Protein AF-A0A660M329-F1 (afdb_monomer)

Radius of gyration: 22.75 Å; Cα contacts (8 Å, |Δi|>4): 38; chains: 1; bounding box: 37×40×84 Å

Sequence (97 aa):
MMNEDILNELKKLNRNVSAMLAITVDRHLRDTDLAKPRPRSIDHMLADLGLTGTEIAKLLGKTRQAVSIALNKDRQTVKRKTNTKDAEQPVNDEERK

pLDDT: mean 72.18, std 15.43, range [42.81, 92.38]

Nearest PDB structures (foldseek):
  5fwk-assembly1_E  TM=2.927E-01  e=6.517E+00  Homo sapiens
  6o01-assembly1_A-2  TM=3.024E-01  e=6.517E+00  Influenza A virus (A/Vietnam/1196/2004(H5N1))

Foldseek 3Di:
DVVVVVVVVVLVVVLVVQLVVLVVVLVVCVVVVVDPDDDQDSLV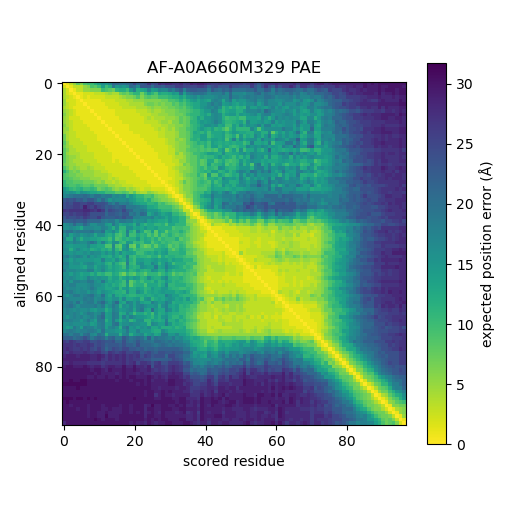SSVVSVDDLVVVCVVVVHDSVVSVCSVCVVVVVVVVVPPPPDDPDDDDDDDDD

Solvent-accessible surface area (backbone atoms only — not comparable to full-atom values): 6087 Å² total; per-residue (Å²): 111,75,67,59,54,51,52,51,51,51,52,51,50,53,47,53,52,52,48,51,50,53,54,52,51,53,50,51,37,63,76,63,67,72,59,72,93,72,72,76,52,69,65,48,59,41,40,75,69,67,46,51,58,66,55,50,13,64,76,70,75,44,53,55,65,58,39,54,49,60,63,48,55,64,66,54,61,63,69,65,70,77,80,77,84,85,79,84,76,85,80,79,87,79,78,94,128

Mean predicted aligned error: 15.5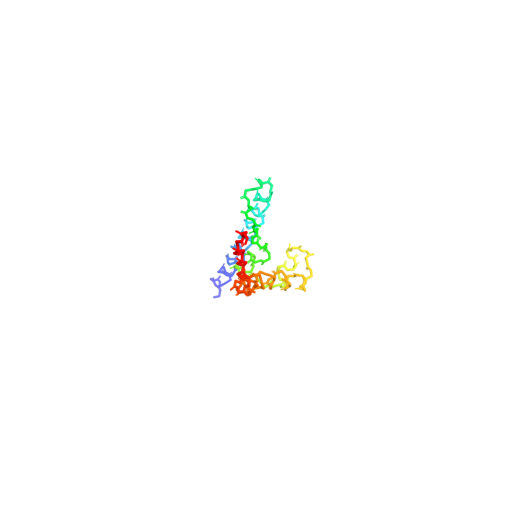4 Å

Secondary structure (DSSP, 8-state):
-HHHHHHHHHHHHHHHHHHHHHHHHHHHHHHTT---S-PPPHHHHHHHTT--HHHHHHHHT--HHHHHHHHHHHHHHHHTSSS-S------------

Structure (mmCIF, N/CA/C/O backbone):
data_AF-A0A660M329-F1
#
_entry.id   AF-A0A660M329-F1
#
loop_
_atom_site.group_PDB
_atom_site.id
_atom_site.type_symbol
_atom_site.label_atom_id
_atom_site.label_alt_id
_atom_site.label_comp_id
_atom_site.label_asym_id
_atom_site.label_entity_id
_atom_site.label_seq_id
_atom_site.pdbx_PDB_ins_code
_atom_site.Cartn_x
_atom_site.Cartn_y
_atom_site.Cartn_z
_atom_site.occupancy
_atom_site.B_iso_or_equiv
_atom_site.auth_seq_id
_atom_site.auth_comp_id
_atom_site.auth_asym_id
_atom_site.auth_atom_id
_atom_site.pdbx_PDB_model_num
ATOM 1 N N . MET A 1 1 ? 12.006 -4.264 -27.990 1.00 58.38 1 MET A N 1
ATOM 2 C CA . MET A 1 1 ? 12.222 -3.215 -26.967 1.00 58.38 1 MET A CA 1
ATOM 3 C C . MET A 1 1 ? 10.948 -2.426 -26.690 1.00 58.38 1 MET A C 1
ATOM 5 O O . MET A 1 1 ? 10.473 -2.521 -25.576 1.00 58.38 1 MET A O 1
ATOM 9 N N . MET A 1 2 ? 10.309 -1.791 -27.679 1.00 63.28 2 MET A N 1
ATOM 10 C CA . MET A 1 2 ? 9.130 -0.921 -27.462 1.00 63.28 2 MET A CA 1
ATOM 11 C C . MET A 1 2 ? 7.942 -1.560 -26.700 1.00 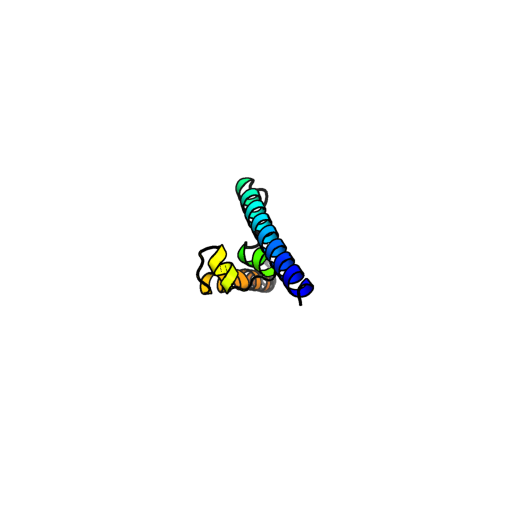63.28 2 MET A C 1
ATOM 13 O O . MET A 1 2 ? 7.281 -0.889 -25.915 1.00 63.28 2 MET A O 1
ATOM 17 N N . ASN A 1 3 ? 7.696 -2.865 -26.866 1.00 78.19 3 ASN A N 1
ATOM 18 C CA . ASN A 1 3 ? 6.621 -3.573 -26.150 1.00 78.19 3 ASN A CA 1
ATOM 19 C C . ASN A 1 3 ? 6.920 -3.822 -24.660 1.00 78.19 3 ASN A C 1
ATOM 21 O O . ASN A 1 3 ? 5.991 -3.861 -23.858 1.00 78.19 3 ASN A O 1
ATOM 25 N N . GLU A 1 4 ? 8.192 -3.980 -24.282 1.00 83.31 4 GLU A N 1
ATOM 26 C CA . GLU A 1 4 ? 8.609 -4.140 -22.877 1.00 83.31 4 GLU A CA 1
ATOM 27 C C . GLU A 1 4 ? 8.420 -2.826 -22.109 1.00 83.31 4 GLU A C 1
ATOM 29 O O . GLU A 1 4 ? 7.933 -2.826 -20.979 1.00 83.31 4 GLU A O 1
ATOM 34 N N . ASP A 1 5 ? 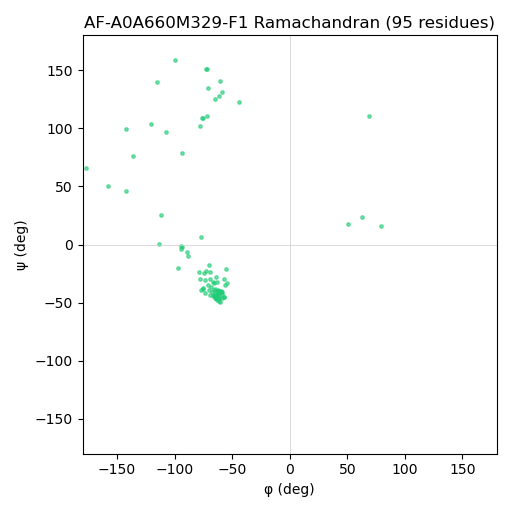8.724 -1.696 -22.752 1.00 86.50 5 ASP A N 1
ATOM 35 C CA . ASP A 1 5 ? 8.541 -0.367 -22.168 1.00 86.50 5 ASP A CA 1
ATOM 36 C C . ASP A 1 5 ? 7.055 -0.066 -21.934 1.00 86.50 5 ASP A C 1
ATOM 38 O O . ASP A 1 5 ? 6.669 0.339 -20.838 1.00 86.50 5 ASP A O 1
ATOM 42 N N . ILE A 1 6 ? 6.196 -0.368 -22.917 1.00 90.19 6 ILE A N 1
ATOM 43 C CA . ILE A 1 6 ? 4.735 -0.237 -22.783 1.00 90.19 6 ILE A CA 1
ATOM 44 C C . ILE A 1 6 ? 4.208 -1.144 -21.666 1.00 90.19 6 ILE A C 1
ATOM 46 O O . ILE A 1 6 ? 3.404 -0.708 -20.841 1.00 90.19 6 ILE A O 1
ATOM 50 N N . LEU A 1 7 ? 4.671 -2.396 -21.597 1.00 89.12 7 LEU A N 1
ATOM 51 C CA . LEU A 1 7 ? 4.277 -3.324 -20.539 1.00 89.12 7 LEU A CA 1
ATOM 52 C C . LEU A 1 7 ? 4.685 -2.800 -19.153 1.00 89.12 7 LEU A C 1
ATOM 54 O O . LEU A 1 7 ? 3.919 -2.917 -18.195 1.00 89.12 7 LEU A O 1
ATOM 58 N N . ASN A 1 8 ? 5.873 -2.206 -19.037 1.00 88.06 8 ASN A N 1
ATOM 59 C CA . ASN A 1 8 ? 6.348 -1.605 -17.795 1.00 88.06 8 ASN A CA 1
ATOM 60 C C . ASN A 1 8 ? 5.532 -0.371 -17.398 1.00 88.06 8 ASN A C 1
ATOM 62 O O . ASN A 1 8 ? 5.178 -0.241 -16.225 1.00 88.06 8 ASN A O 1
ATOM 66 N N . GLU A 1 9 ? 5.170 0.494 -18.344 1.00 90.81 9 GLU A N 1
ATOM 67 C CA . GLU A 1 9 ? 4.297 1.640 -18.069 1.00 90.81 9 GLU A CA 1
ATOM 68 C C . GLU A 1 9 ? 2.881 1.206 -17.668 1.00 90.81 9 GLU A C 1
ATOM 70 O O . GLU A 1 9 ? 2.326 1.728 -16.701 1.00 90.81 9 GLU A O 1
ATOM 75 N N . LEU A 1 10 ? 2.325 0.172 -18.305 1.00 90.38 10 LEU A N 1
ATOM 76 C CA . LEU A 1 10 ? 1.036 -0.404 -17.908 1.00 90.38 10 LEU A CA 1
ATOM 77 C C . LEU A 1 10 ? 1.083 -1.009 -16.500 1.00 90.38 10 LEU A C 1
ATOM 79 O O . LEU A 1 10 ? 0.154 -0.820 -15.713 1.00 90.38 10 LEU A O 1
ATOM 83 N N . LYS A 1 11 ? 2.176 -1.692 -16.139 1.00 88.00 11 LYS A N 1
ATOM 84 C CA . LYS A 1 11 ? 2.381 -2.210 -14.776 1.00 88.00 11 LYS A CA 1
ATOM 85 C C . LYS A 1 11 ? 2.458 -1.079 -13.749 1.00 88.00 11 LYS A C 1
ATOM 87 O O . LYS A 1 11 ? 1.839 -1.185 -12.688 1.00 88.00 11 LYS A O 1
ATOM 92 N N . LYS A 1 12 ? 3.176 0.008 -14.057 1.00 87.81 12 LYS A N 1
ATOM 93 C CA . LYS A 1 12 ? 3.245 1.203 -13.197 1.00 87.81 12 LYS A CA 1
ATOM 94 C C . LYS A 1 12 ? 1.869 1.845 -13.027 1.00 87.81 12 LYS A C 1
ATOM 96 O O . LYS A 1 12 ? 1.470 2.128 -11.900 1.00 87.81 12 LYS A O 1
ATOM 101 N N . LEU A 1 13 ? 1.124 2.015 -14.120 1.00 92.38 13 LEU A N 1
ATOM 102 C CA . LEU A 1 13 ? -0.225 2.574 -14.090 1.00 92.38 13 LEU A CA 1
ATOM 103 C C . LEU A 1 13 ? -1.161 1.718 -13.231 1.00 92.38 13 LEU A C 1
ATOM 105 O O . LEU A 1 13 ? -1.808 2.240 -12.325 1.00 92.38 13 LEU A O 1
ATOM 109 N N . ASN A 1 14 ? -1.181 0.403 -13.456 1.00 88.50 14 ASN A N 1
ATOM 110 C CA . ASN A 1 14 ? -2.029 -0.520 -12.704 1.00 88.50 14 ASN A CA 1
ATOM 111 C C . ASN A 1 14 ? -1.741 -0.467 -11.195 1.00 88.50 14 ASN A C 1
ATOM 113 O O . ASN A 1 14 ? -2.656 -0.451 -10.373 1.00 88.50 14 ASN A O 1
ATOM 117 N N . ARG A 1 15 ? -0.462 -0.379 -10.822 1.00 86.44 15 ARG A N 1
ATOM 118 C CA . ARG A 1 15 ? -0.020 -0.256 -9.429 1.00 86.44 15 ARG A CA 1
ATOM 119 C C . ARG A 1 15 ? -0.477 1.054 -8.790 1.00 86.44 15 ARG A C 1
ATOM 121 O O . ARG A 1 15 ? -0.971 1.030 -7.666 1.00 86.44 15 ARG A O 1
ATOM 128 N N . ASN A 1 16 ? -0.374 2.170 -9.510 1.00 87.88 16 ASN A N 1
ATOM 129 C CA . ASN A 1 16 ? -0.837 3.475 -9.033 1.00 87.88 16 ASN A CA 1
ATOM 130 C C . ASN A 1 16 ? -2.357 3.498 -8.832 1.00 87.88 16 ASN A C 1
ATOM 132 O O . ASN A 1 16 ? -2.832 3.924 -7.780 1.00 87.88 16 ASN A O 1
ATOM 136 N N . VAL A 1 17 ? -3.117 2.982 -9.803 1.00 90.31 17 VAL A N 1
ATOM 137 C CA . VAL A 1 17 ? -4.585 2.907 -9.722 1.00 90.31 17 VAL A CA 1
ATOM 138 C C . VAL A 1 17 ? -5.021 1.992 -8.577 1.00 90.31 17 VAL A C 1
ATOM 140 O O . VAL A 1 17 ? -5.884 2.364 -7.784 1.00 90.31 17 VAL A O 1
ATOM 143 N N . SER A 1 18 ? -4.379 0.832 -8.428 1.00 85.06 18 SER A N 1
ATOM 144 C CA . SER A 1 18 ? -4.678 -0.106 -7.341 1.00 85.06 18 SER A CA 1
ATOM 145 C C . SER A 1 18 ? -4.375 0.494 -5.965 1.00 85.06 18 SER A C 1
ATOM 147 O O . SER A 1 18 ? -5.163 0.336 -5.033 1.00 85.06 18 SER A O 1
ATOM 149 N N . ALA A 1 19 ? -3.269 1.236 -5.835 1.00 84.06 19 ALA A N 1
ATOM 150 C CA . ALA A 1 19 ? -2.933 1.944 -4.604 1.00 84.06 19 ALA A CA 1
ATOM 151 C C . ALA A 1 19 ? -3.973 3.028 -4.271 1.00 84.06 19 ALA A C 1
ATOM 153 O O . ALA A 1 19 ? -4.423 3.114 -3.128 1.00 84.06 19 ALA A O 1
ATOM 154 N N . MET A 1 20 ? -4.406 3.816 -5.262 1.00 91.38 20 MET A N 1
ATOM 155 C CA . MET A 1 20 ? -5.462 4.820 -5.078 1.00 91.38 20 MET A CA 1
ATOM 156 C C . MET A 1 20 ? -6.795 4.197 -4.658 1.00 91.38 20 MET A C 1
ATOM 158 O O . MET A 1 20 ? -7.464 4.725 -3.765 1.00 91.38 20 MET A O 1
ATOM 162 N N . LEU A 1 21 ? -7.170 3.067 -5.261 1.00 89.38 21 LEU A N 1
ATOM 163 C CA . LEU A 1 21 ? -8.381 2.340 -4.895 1.00 89.38 21 LEU A CA 1
ATOM 164 C C . LEU A 1 21 ? -8.301 1.840 -3.449 1.00 89.38 21 LEU A C 1
ATOM 166 O O . LEU A 1 21 ? -9.226 2.077 -2.677 1.00 89.38 21 LEU A O 1
ATOM 170 N N . ALA A 1 22 ? -7.182 1.222 -3.058 1.00 83.62 22 ALA A N 1
ATOM 171 C CA . ALA A 1 22 ? -6.975 0.740 -1.693 1.00 83.62 22 ALA A CA 1
ATOM 172 C C . ALA A 1 22 ? -7.065 1.873 -0.656 1.00 83.62 22 ALA A C 1
ATOM 174 O O . ALA A 1 22 ? -7.724 1.710 0.368 1.00 83.62 22 ALA A O 1
ATOM 175 N N . ILE A 1 23 ? -6.466 3.038 -0.938 1.00 84.12 23 ILE A N 1
ATOM 176 C CA . ILE A 1 23 ? -6.560 4.228 -0.075 1.00 84.12 23 ILE A CA 1
ATOM 177 C C . ILE A 1 23 ? -8.013 4.706 0.045 1.00 84.12 23 ILE A C 1
ATOM 179 O O . ILE A 1 23 ? -8.488 4.993 1.144 1.00 84.12 23 ILE A O 1
ATOM 183 N N . THR A 1 24 ? -8.723 4.791 -1.080 1.00 86.88 24 THR A N 1
ATOM 184 C CA . THR A 1 24 ? -10.109 5.280 -1.117 1.00 86.88 24 THR A CA 1
ATOM 185 C C . THR A 1 24 ? -11.049 4.350 -0.355 1.00 86.88 24 THR A C 1
ATOM 187 O O . THR A 1 24 ? -11.863 4.814 0.441 1.00 86.88 24 THR A O 1
ATOM 190 N N . VAL A 1 25 ? -10.905 3.039 -0.553 1.00 84.31 25 VAL A N 1
ATOM 191 C CA . VAL A 1 25 ? -11.707 2.024 0.136 1.00 84.31 25 VAL A CA 1
ATOM 192 C C . VAL A 1 25 ? -11.389 1.999 1.630 1.00 84.31 25 VAL A C 1
ATOM 194 O O . VAL A 1 25 ? -12.319 1.993 2.429 1.00 84.31 25 VAL A O 1
ATOM 197 N N . ASP A 1 26 ? -10.113 2.056 2.030 1.00 78.56 26 ASP A N 1
ATOM 198 C CA . ASP A 1 26 ? -9.723 2.135 3.449 1.00 78.56 26 ASP A CA 1
ATOM 199 C C . ASP A 1 26 ? -10.357 3.349 4.135 1.00 78.56 26 ASP A C 1
ATOM 201 O O . ASP A 1 26 ? -10.933 3.226 5.215 1.00 78.56 26 ASP A O 1
ATOM 205 N N . ARG A 1 27 ? -10.310 4.516 3.484 1.00 81.62 27 ARG A N 1
ATOM 206 C CA . ARG A 1 27 ? -10.948 5.731 3.996 1.00 81.62 27 ARG A CA 1
ATOM 207 C C . ARG A 1 27 ? -12.459 5.554 4.135 1.00 81.62 27 ARG A C 1
ATOM 209 O O . ARG A 1 27 ? -12.998 5.813 5.204 1.00 81.62 27 ARG A O 1
ATOM 216 N N . HIS A 1 28 ? -13.123 5.049 3.098 1.00 83.25 28 HIS A N 1
ATOM 217 C CA . HIS A 1 28 ? -14.568 4.829 3.120 1.00 83.25 28 HIS A CA 1
ATOM 218 C C . HIS A 1 28 ? -14.998 3.840 4.216 1.00 83.25 28 HIS A C 1
ATOM 220 O O . HIS A 1 28 ? -15.984 4.074 4.910 1.00 83.25 28 HIS A O 1
ATOM 226 N N . LEU A 1 29 ? -14.240 2.760 4.420 1.00 79.12 29 LEU A N 1
ATOM 227 C CA . LEU A 1 29 ? -14.509 1.766 5.463 1.00 79.12 29 LEU A CA 1
ATOM 228 C C . LEU A 1 29 ? -14.326 2.321 6.883 1.00 79.12 29 LEU A C 1
ATOM 230 O O . LEU A 1 29 ? -15.039 1.898 7.792 1.00 79.12 29 LEU A O 1
ATOM 234 N N . ARG A 1 30 ? -13.392 3.261 7.083 1.00 74.31 30 ARG A N 1
ATOM 235 C CA . ARG A 1 30 ? -13.221 3.974 8.360 1.00 74.31 30 ARG A CA 1
ATOM 236 C C . ARG A 1 30 ? -14.332 4.990 8.603 1.00 74.31 30 ARG A C 1
ATOM 238 O O . ARG A 1 30 ? -14.828 5.068 9.720 1.00 74.31 30 ARG A O 1
ATOM 245 N N . ASP A 1 31 ? -14.729 5.727 7.568 1.00 79.19 31 ASP A N 1
ATOM 246 C CA . ASP A 1 31 ? -15.761 6.768 7.660 1.00 79.19 31 ASP A CA 1
ATOM 247 C C . ASP A 1 31 ? -17.162 6.174 7.906 1.00 79.19 31 ASP A C 1
ATOM 249 O O . ASP A 1 31 ? -18.001 6.803 8.545 1.00 79.19 31 ASP A O 1
ATOM 253 N N . THR A 1 32 ? -17.419 4.954 7.423 1.00 76.88 32 THR A N 1
ATOM 254 C CA . THR A 1 32 ? -18.726 4.277 7.542 1.00 76.88 32 THR A CA 1
ATOM 255 C C . THR A 1 32 ? -18.856 3.355 8.759 1.00 76.88 32 THR A C 1
ATOM 257 O O . THR A 1 32 ? -19.917 2.766 8.950 1.00 76.88 32 THR A O 1
ATOM 260 N N . ASP A 1 33 ? -17.801 3.201 9.573 1.00 65.69 33 ASP A N 1
ATOM 261 C CA . ASP A 1 33 ? -17.717 2.285 10.735 1.00 65.69 33 ASP A CA 1
ATOM 262 C C . ASP A 1 33 ? -18.135 0.823 10.425 1.00 65.69 33 ASP A C 1
ATOM 264 O O . ASP A 1 33 ? -18.404 0.020 11.322 1.00 65.69 33 ASP A O 1
ATOM 268 N N . LEU A 1 34 ? -18.160 0.453 9.135 1.00 63.53 34 LEU A N 1
ATOM 269 C CA . LEU A 1 34 ? -18.555 -0.871 8.640 1.00 63.53 34 LEU A CA 1
ATOM 270 C C . LEU A 1 34 ? -17.482 -1.929 8.952 1.00 63.53 34 LEU A C 1
ATOM 272 O O . LEU A 1 34 ? -17.757 -3.126 9.017 1.00 63.53 34 LEU A O 1
ATOM 276 N N . ALA A 1 35 ? -16.239 -1.486 9.150 1.00 59.25 35 ALA A N 1
ATOM 277 C CA . ALA A 1 35 ? -15.086 -2.337 9.397 1.00 59.25 35 ALA A CA 1
ATOM 278 C C . ALA A 1 35 ? -14.827 -2.536 10.902 1.00 59.25 35 ALA A C 1
ATOM 280 O O . ALA A 1 35 ? -13.894 -1.966 11.468 1.00 59.25 35 ALA A O 1
ATOM 281 N N . LYS A 1 36 ? -15.599 -3.417 11.552 1.00 63.44 36 LYS A N 1
ATOM 282 C CA . LYS A 1 36 ? -15.247 -3.979 12.873 1.00 63.44 36 LYS A CA 1
ATOM 283 C C . LYS A 1 36 ? -15.004 -5.494 12.784 1.00 63.44 36 LYS A C 1
ATOM 285 O O . LYS A 1 36 ? -15.750 -6.170 12.081 1.00 63.44 36 LYS A O 1
ATOM 290 N N . PRO A 1 37 ? -13.988 -6.058 13.488 1.00 58.53 37 PRO A N 1
ATOM 291 C CA . PRO A 1 37 ? -13.188 -5.428 14.547 1.00 58.53 37 PRO A CA 1
ATOM 292 C C . PRO A 1 37 ? -11.696 -5.186 14.222 1.00 58.53 37 PRO A C 1
ATOM 294 O O . PRO A 1 37 ? -10.975 -4.700 15.091 1.00 58.53 37 PRO A O 1
ATOM 297 N N . ARG A 1 38 ? -11.176 -5.525 13.033 1.00 57.59 38 ARG A N 1
ATOM 298 C CA . ARG A 1 38 ? -9.764 -5.251 12.693 1.00 57.59 38 ARG A CA 1
ATOM 299 C C . ARG A 1 38 ? -9.603 -4.833 11.231 1.00 57.59 38 ARG A C 1
ATOM 301 O O . ARG A 1 38 ? -9.569 -5.711 10.371 1.00 57.59 38 ARG A O 1
ATOM 308 N N . PRO A 1 39 ? -9.479 -3.529 10.930 1.00 59.38 39 PRO A N 1
ATOM 309 C CA . PRO A 1 39 ? -9.084 -3.111 9.594 1.00 59.38 39 PRO A CA 1
ATOM 310 C C . PRO A 1 39 ? -7.687 -3.669 9.292 1.00 59.38 39 PRO A C 1
ATOM 312 O O . PRO A 1 39 ? -6.759 -3.507 10.08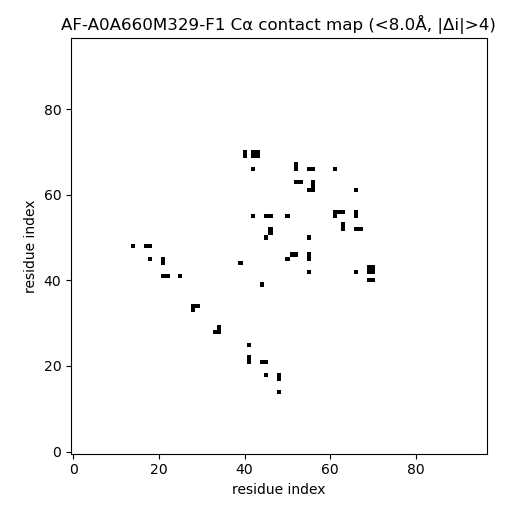9 1.00 59.38 39 PRO A O 1
ATOM 315 N N . ARG A 1 40 ? -7.545 -4.356 8.152 1.00 66.69 40 ARG A N 1
ATOM 316 C CA . ARG A 1 40 ? -6.238 -4.745 7.607 1.00 66.69 40 ARG A CA 1
ATOM 317 C C . ARG A 1 40 ? -5.443 -3.461 7.381 1.00 66.69 40 ARG A C 1
ATOM 319 O O . ARG A 1 40 ? -5.984 -2.506 6.827 1.00 66.69 40 ARG A O 1
ATOM 326 N N . SER A 1 41 ? -4.193 -3.401 7.841 1.00 76.12 41 SER A N 1
ATOM 327 C CA . SER A 1 41 ? -3.418 -2.165 7.712 1.00 76.12 41 SER A CA 1
ATOM 328 C C . SER A 1 41 ? -3.252 -1.788 6.236 1.00 76.12 41 SER A C 1
ATOM 330 O O . SER A 1 41 ? -3.036 -2.642 5.374 1.00 76.12 41 SER A O 1
ATOM 332 N N . ILE A 1 42 ? -3.337 -0.494 5.932 1.00 76.25 42 ILE A N 1
ATOM 333 C CA . ILE A 1 42 ? -3.083 0.016 4.579 1.00 76.25 42 ILE A CA 1
ATOM 334 C C . ILE A 1 42 ? -1.681 -0.356 4.080 1.00 76.25 42 ILE A C 1
ATOM 336 O O . ILE A 1 42 ? -1.484 -0.607 2.896 1.00 76.25 42 ILE A O 1
ATOM 340 N N . ASP A 1 43 ? -0.727 -0.487 5.003 1.00 79.69 43 ASP A N 1
ATOM 341 C CA . ASP A 1 43 ? 0.617 -0.984 4.728 1.00 79.69 43 ASP A CA 1
ATOM 342 C C . ASP A 1 43 ? 0.576 -2.417 4.157 1.00 79.69 43 ASP A C 1
ATOM 344 O O . ASP A 1 43 ? 1.285 -2.711 3.197 1.00 79.69 43 ASP A O 1
ATOM 348 N N . HIS A 1 44 ? -0.299 -3.290 4.676 1.00 77.50 44 HIS A N 1
ATOM 349 C CA . HIS A 1 44 ? -0.514 -4.637 4.137 1.00 77.50 44 HIS A CA 1
ATOM 350 C C . HIS A 1 44 ? -1.202 -4.631 2.774 1.00 77.50 44 HIS A C 1
ATOM 352 O O . HIS A 1 44 ? -0.763 -5.354 1.886 1.00 77.50 44 HIS A O 1
ATOM 358 N N . MET A 1 45 ? -2.230 -3.801 2.585 1.00 80.75 45 MET A N 1
ATOM 359 C CA . MET A 1 45 ? -2.918 -3.710 1.292 1.00 80.75 45 MET A CA 1
ATOM 360 C C . MET A 1 45 ? -1.967 -3.254 0.178 1.00 80.75 45 MET A C 1
ATOM 362 O O . MET A 1 45 ? -1.983 -3.803 -0.918 1.00 80.75 45 MET A O 1
ATOM 366 N N . LEU A 1 46 ? -1.083 -2.296 0.466 1.00 79.88 46 LEU A N 1
ATOM 367 C CA . LEU A 1 46 ? -0.067 -1.856 -0.490 1.00 79.88 46 LEU A CA 1
ATOM 368 C C . LEU A 1 46 ? 1.022 -2.920 -0.709 1.00 79.88 46 LEU A C 1
ATOM 370 O O . LEU A 1 46 ? 1.499 -3.083 -1.831 1.00 79.88 46 LEU A O 1
ATOM 374 N N . ALA A 1 47 ? 1.394 -3.680 0.322 1.00 81.56 47 ALA A N 1
ATOM 375 C CA . ALA A 1 47 ? 2.327 -4.794 0.167 1.00 81.56 47 ALA A CA 1
ATOM 376 C C . ALA A 1 47 ? 1.760 -5.922 -0.716 1.00 81.56 47 ALA A C 1
ATOM 378 O O . ALA A 1 47 ? 2.497 -6.469 -1.535 1.00 81.56 47 ALA A O 1
ATOM 379 N N . ASP A 1 48 ? 0.462 -6.229 -0.617 1.00 79.69 48 ASP A N 1
ATOM 380 C CA . ASP A 1 48 ? -0.205 -7.240 -1.457 1.00 79.69 48 ASP A CA 1
ATOM 381 C C . ASP A 1 48 ? -0.221 -6.848 -2.947 1.00 79.69 48 ASP A C 1
ATOM 383 O O . ASP A 1 48 ? -0.173 -7.705 -3.825 1.00 79.69 48 ASP A O 1
ATOM 387 N N . LEU A 1 49 ? -0.206 -5.544 -3.242 1.00 77.81 49 LEU A N 1
ATOM 388 C CA . LEU A 1 49 ? -0.049 -4.990 -4.594 1.00 77.81 49 LEU A CA 1
ATOM 389 C C . LEU A 1 49 ? 1.412 -5.027 -5.097 1.00 77.81 49 LEU A C 1
ATOM 391 O O . LEU A 1 49 ? 1.743 -4.475 -6.152 1.00 77.81 49 LEU A O 1
ATOM 395 N N . GLY A 1 50 ? 2.308 -5.655 -4.333 1.00 80.56 50 GLY A N 1
ATOM 396 C CA . GLY A 1 50 ? 3.725 -5.813 -4.642 1.00 80.56 50 GLY A CA 1
ATOM 397 C C . GLY A 1 50 ? 4.567 -4.571 -4.353 1.00 80.56 50 GLY A C 1
ATOM 398 O O . GLY A 1 50 ? 5.679 -4.468 -4.884 1.00 80.56 50 GLY A O 1
ATOM 399 N N . LEU A 1 51 ? 4.063 -3.597 -3.577 1.00 81.50 51 LEU A N 1
ATOM 400 C CA . LEU A 1 51 ? 4.869 -2.440 -3.187 1.00 81.50 51 LEU A CA 1
ATOM 401 C C . LEU A 1 51 ? 5.957 -2.817 -2.187 1.00 81.50 51 LEU A C 1
ATOM 403 O O . LEU A 1 51 ? 5.718 -3.512 -1.201 1.00 81.50 51 LEU A O 1
ATOM 407 N N . THR A 1 52 ? 7.173 -2.320 -2.420 1.00 84.12 52 THR A N 1
ATOM 408 C CA . THR A 1 52 ? 8.251 -2.468 -1.445 1.00 84.12 52 THR A CA 1
ATOM 409 C C . THR A 1 52 ? 7.980 -1.562 -0.249 1.00 84.12 52 THR A C 1
ATOM 411 O O . THR A 1 52 ? 7.435 -0.465 -0.391 1.00 84.12 52 THR A O 1
ATOM 414 N N . GLY A 1 53 ? 8.450 -1.949 0.940 1.00 80.56 53 GLY A N 1
ATOM 415 C CA . GLY A 1 53 ? 8.305 -1.120 2.146 1.00 80.56 53 GLY A CA 1
ATOM 416 C C . GLY A 1 53 ? 8.877 0.298 1.998 1.00 80.56 53 GLY A C 1
ATOM 417 O O . GLY A 1 53 ? 8.474 1.215 2.707 1.00 80.56 53 GLY A O 1
ATOM 418 N N . THR A 1 54 ? 9.788 0.502 1.042 1.00 83.12 54 THR A N 1
ATOM 419 C CA . THR A 1 54 ? 10.364 1.811 0.717 1.00 83.12 54 THR A CA 1
ATOM 420 C C . THR A 1 54 ? 9.405 2.708 -0.065 1.00 83.12 54 THR A C 1
ATOM 422 O O . THR A 1 54 ? 9.356 3.910 0.185 1.00 83.12 54 THR A O 1
ATOM 425 N N . GLU A 1 55 ? 8.623 2.129 -0.974 1.00 79.88 55 GLU A N 1
ATOM 426 C CA . GLU A 1 55 ? 7.612 2.839 -1.757 1.00 79.88 55 GLU A CA 1
ATOM 427 C C . GLU A 1 55 ? 6.372 3.102 -0.909 1.00 79.88 55 GLU A C 1
ATOM 429 O O . GLU A 1 55 ? 5.837 4.203 -0.944 1.00 79.88 55 GLU A O 1
ATOM 434 N N . ILE A 1 56 ? 5.987 2.139 -0.067 1.00 83.81 56 ILE A N 1
ATOM 435 C CA . ILE A 1 56 ? 4.910 2.300 0.918 1.00 83.81 56 ILE A CA 1
ATOM 436 C C . ILE A 1 56 ? 5.230 3.456 1.875 1.00 83.81 56 ILE A C 1
ATOM 438 O O . ILE A 1 56 ? 4.389 4.319 2.107 1.00 83.81 56 ILE A O 1
ATOM 442 N N . ALA A 1 57 ? 6.465 3.517 2.386 1.00 84.75 57 ALA A N 1
ATOM 443 C CA . ALA A 1 57 ? 6.928 4.604 3.248 1.00 84.75 57 ALA A CA 1
ATOM 444 C C . ALA A 1 57 ? 6.793 5.978 2.569 1.00 84.75 57 ALA A C 1
ATOM 446 O O . ALA A 1 57 ? 6.270 6.912 3.175 1.00 84.75 57 ALA A O 1
ATOM 447 N N . LYS A 1 58 ? 7.201 6.085 1.296 1.00 84.12 58 LYS A N 1
ATOM 448 C CA . LYS A 1 58 ? 7.054 7.317 0.507 1.00 84.12 58 LYS A CA 1
ATOM 449 C C . LYS A 1 58 ? 5.588 7.695 0.282 1.00 84.12 58 LYS A C 1
ATOM 451 O O . LYS A 1 58 ? 5.240 8.853 0.468 1.00 84.12 58 LYS A O 1
ATOM 456 N N . LEU A 1 59 ? 4.743 6.735 -0.091 1.00 80.56 59 LEU A N 1
ATOM 457 C CA . LEU A 1 59 ? 3.329 6.974 -0.402 1.00 80.56 59 LEU A CA 1
ATOM 458 C C . LEU A 1 59 ? 2.504 7.370 0.823 1.00 80.56 59 LEU A C 1
ATOM 460 O O . LEU A 1 59 ? 1.606 8.196 0.715 1.00 80.56 59 LEU A O 1
ATOM 464 N N . LEU A 1 60 ? 2.806 6.789 1.983 1.00 79.38 60 LEU A N 1
ATOM 465 C CA . LEU A 1 60 ? 2.073 7.043 3.224 1.00 79.38 60 LEU A CA 1
ATOM 466 C C . LEU A 1 60 ? 2.708 8.135 4.099 1.00 79.38 60 LEU A C 1
ATOM 468 O O . LEU A 1 60 ? 2.197 8.401 5.185 1.00 79.38 60 LEU A O 1
ATOM 472 N N . GLY A 1 61 ? 3.839 8.721 3.688 1.00 81.94 61 GLY A N 1
ATOM 473 C CA . GLY A 1 61 ? 4.592 9.685 4.502 1.00 81.94 61 GLY A CA 1
ATOM 474 C C . GLY A 1 61 ? 5.146 9.095 5.808 1.00 81.94 61 GLY A C 1
ATOM 475 O O . GLY A 1 61 ? 5.377 9.820 6.772 1.00 81.94 61 GLY A O 1
ATOM 476 N N . LYS A 1 62 ? 5.335 7.771 5.866 1.00 82.75 62 LYS A N 1
ATOM 477 C CA . LYS A 1 62 ? 5.809 7.041 7.052 1.00 82.75 62 LYS A CA 1
ATOM 478 C C . LYS A 1 62 ? 7.300 6.732 6.951 1.00 82.75 62 LYS A C 1
ATOM 480 O O . LYS A 1 62 ? 7.864 6.627 5.866 1.00 82.75 62 LYS A O 1
ATOM 485 N N . THR A 1 63 ? 7.951 6.487 8.087 1.00 83.38 63 THR A N 1
ATOM 486 C CA . THR A 1 63 ? 9.319 5.946 8.092 1.00 83.38 63 THR A CA 1
ATOM 487 C C . THR A 1 63 ? 9.320 4.467 7.690 1.00 83.38 63 THR A C 1
ATOM 489 O O . THR A 1 63 ? 8.374 3.728 7.969 1.00 83.38 63 THR A O 1
ATOM 492 N N . ARG A 1 64 ? 10.412 3.986 7.075 1.00 81.81 64 ARG A N 1
ATOM 493 C CA . ARG A 1 64 ? 10.556 2.558 6.713 1.00 81.81 64 ARG A CA 1
ATOM 494 C C . ARG A 1 64 ? 10.392 1.625 7.919 1.00 81.81 64 ARG A C 1
ATOM 496 O O . ARG A 1 64 ? 9.848 0.533 7.779 1.00 81.81 64 ARG A O 1
ATOM 503 N N . GLN A 1 65 ? 10.841 2.059 9.098 1.00 80.94 65 GLN A N 1
ATOM 504 C CA . GLN A 1 65 ? 10.675 1.310 10.345 1.00 80.94 65 GLN A CA 1
ATOM 505 C C . GLN A 1 65 ? 9.199 1.192 10.740 1.00 80.94 65 GLN A C 1
ATOM 507 O O . GLN A 1 65 ? 8.756 0.096 11.066 1.00 80.94 65 GLN A O 1
ATOM 512 N N . ALA A 1 66 ? 8.419 2.274 10.637 1.00 78.94 66 ALA A N 1
ATOM 513 C CA . ALA A 1 66 ? 6.985 2.245 10.924 1.00 78.94 66 ALA A CA 1
ATOM 514 C C . ALA A 1 66 ? 6.224 1.297 9.982 1.00 78.94 66 ALA A C 1
ATOM 516 O O . ALA A 1 66 ? 5.357 0.553 10.437 1.00 78.94 66 ALA A O 1
ATOM 517 N N . VAL A 1 67 ? 6.596 1.263 8.696 1.00 80.44 67 VAL A N 1
ATOM 5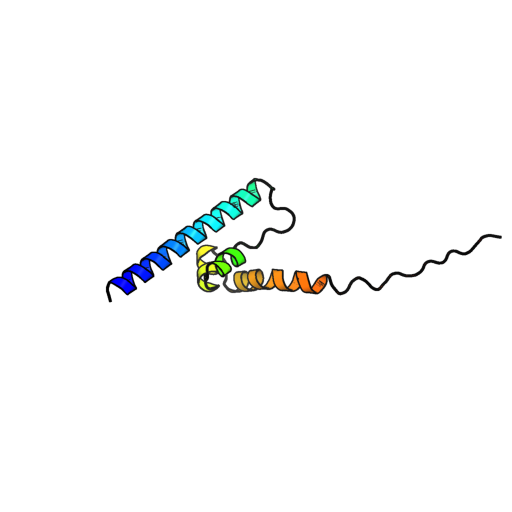18 C CA . VAL A 1 67 ? 6.037 0.311 7.719 1.00 80.44 67 VAL A CA 1
ATOM 519 C C . VAL A 1 67 ? 6.419 -1.130 8.073 1.00 80.44 67 VAL A C 1
ATOM 521 O O . VAL A 1 67 ? 5.556 -2.001 8.110 1.00 80.44 67 VAL A O 1
ATOM 524 N N . SER A 1 68 ? 7.687 -1.392 8.408 1.00 82.12 68 SER A N 1
ATOM 525 C CA . SER A 1 68 ? 8.144 -2.727 8.833 1.00 82.12 68 SER A CA 1
ATOM 526 C C . SER A 1 68 ? 7.416 -3.220 10.087 1.00 82.12 68 SER A C 1
ATOM 528 O O . SER A 1 68 ? 7.004 -4.377 10.166 1.00 82.12 68 SER A O 1
ATOM 530 N N . ILE A 1 69 ? 7.197 -2.337 11.063 1.00 83.19 69 ILE A N 1
ATOM 531 C CA . ILE A 1 69 ? 6.431 -2.654 12.270 1.00 83.19 69 ILE A CA 1
ATOM 532 C C . ILE A 1 69 ? 4.978 -2.968 11.903 1.00 83.19 69 ILE A C 1
ATOM 534 O O . ILE A 1 69 ? 4.456 -3.980 12.361 1.00 83.19 69 ILE A O 1
ATOM 538 N N . ALA A 1 70 ? 4.339 -2.158 11.053 1.00 79.88 70 ALA A N 1
ATOM 539 C CA . ALA A 1 70 ? 2.957 -2.373 10.624 1.00 79.88 70 ALA A CA 1
ATOM 540 C C . ALA A 1 70 ? 2.764 -3.717 9.900 1.00 79.88 70 ALA A C 1
ATOM 542 O O . ALA A 1 70 ? 1.800 -4.418 10.192 1.00 79.88 70 ALA A O 1
ATOM 543 N N . LEU A 1 71 ? 3.712 -4.109 9.042 1.00 79.44 71 LEU A N 1
ATOM 544 C CA . LEU A 1 71 ? 3.696 -5.394 8.330 1.00 79.44 71 LEU A CA 1
ATOM 545 C C . LEU A 1 71 ? 3.930 -6.610 9.246 1.00 79.44 71 LEU A C 1
ATOM 547 O O . LEU A 1 71 ? 3.541 -7.731 8.920 1.00 79.44 71 LEU A O 1
ATOM 551 N N . ASN A 1 72 ? 4.582 -6.412 10.394 1.00 78.31 72 ASN A N 1
ATOM 552 C CA . ASN A 1 72 ? 4.880 -7.480 11.353 1.00 78.31 72 ASN A CA 1
ATOM 553 C C . ASN A 1 72 ? 3.862 -7.572 12.505 1.00 78.31 72 ASN A C 1
ATOM 555 O O . ASN A 1 72 ? 3.761 -8.617 13.155 1.00 78.31 72 ASN A O 1
ATOM 559 N N . LYS A 1 73 ? 3.097 -6.503 12.765 1.00 70.44 73 LYS A N 1
ATOM 560 C CA . LYS A 1 73 ? 2.178 -6.388 13.910 1.00 70.44 73 LYS A CA 1
ATOM 561 C C . LYS A 1 73 ? 1.013 -7.381 13.841 1.00 70.44 73 LYS A C 1
ATOM 563 O O . LYS A 1 73 ? 0.611 -7.913 14.876 1.00 70.44 73 LYS A O 1
ATOM 568 N N . ASP A 1 74 ? 0.535 -7.712 12.642 1.00 58.75 74 ASP A N 1
ATOM 569 C CA . ASP A 1 74 ? -0.578 -8.656 12.476 1.00 58.75 74 ASP A CA 1
ATOM 570 C C . ASP A 1 74 ? -0.143 -10.123 12.643 1.00 58.75 74 ASP A C 1
ATOM 572 O O . ASP A 1 74 ? -0.895 -10.924 13.206 1.00 58.75 74 ASP A O 1
ATOM 576 N N . ARG A 1 75 ? 1.113 -10.474 12.314 1.00 55.38 75 ARG A N 1
ATOM 577 C CA . ARG A 1 75 ? 1.655 -11.836 12.519 1.00 55.38 75 ARG A CA 1
ATOM 578 C C . ARG A 1 75 ? 1.717 -12.254 13.993 1.00 55.38 75 ARG A C 1
ATOM 580 O O . ARG A 1 75 ? 1.552 -13.434 14.298 1.00 55.38 75 ARG A O 1
ATOM 587 N N . GLN A 1 76 ? 1.937 -11.320 14.920 1.00 50.78 76 GLN A N 1
ATOM 588 C CA . GLN A 1 76 ? 2.024 -11.643 16.351 1.00 50.78 76 GLN A CA 1
ATOM 589 C C . GLN A 1 76 ? 0.660 -11.852 17.021 1.00 50.78 76 GLN A C 1
ATOM 591 O O . GLN A 1 76 ? 0.575 -12.557 18.026 1.00 50.78 76 GLN A O 1
ATOM 596 N N . THR A 1 77 ? -0.423 -11.290 16.477 1.00 49.97 77 THR A N 1
ATOM 597 C CA . THR A 1 77 ? -1.750 -11.410 17.106 1.00 49.97 77 THR A CA 1
ATOM 598 C C . THR A 1 77 ? -2.376 -12.796 16.946 1.00 49.97 77 THR A C 1
ATOM 600 O O . THR A 1 77 ? -3.154 -13.208 17.805 1.00 49.97 77 THR A O 1
ATOM 603 N N . VAL A 1 78 ? -1.980 -13.554 15.918 1.00 50.28 78 VAL A N 1
ATOM 604 C CA . VAL A 1 78 ? -2.441 -14.936 15.706 1.00 50.28 78 VAL A CA 1
ATOM 605 C C . VAL A 1 78 ? -1.763 -15.907 16.679 1.00 50.28 78 VAL A C 1
ATOM 607 O O . VAL A 1 78 ? -2.430 -16.766 17.247 1.00 50.28 78 VAL A O 1
ATOM 610 N N . LYS A 1 79 ? -0.466 -15.725 16.975 1.00 45.22 79 LYS A N 1
ATOM 611 C CA . LYS A 1 79 ? 0.273 -16.600 17.909 1.00 45.22 79 LYS A CA 1
ATOM 612 C C . LYS A 1 79 ? -0.135 -16.451 19.377 1.00 45.22 79 LYS A C 1
ATOM 614 O O . LYS A 1 79 ? 0.172 -17.321 20.182 1.00 45.22 79 LYS A O 1
ATOM 619 N N . ARG A 1 80 ? -0.808 -15.359 19.751 1.00 44.50 80 ARG A N 1
ATOM 620 C CA . ARG A 1 80 ? -1.152 -15.080 21.154 1.00 44.50 80 ARG A CA 1
ATOM 621 C C . ARG A 1 80 ? -2.491 -15.692 21.596 1.00 44.50 80 ARG A C 1
ATOM 623 O O . ARG A 1 80 ? -2.770 -15.695 22.786 1.00 44.50 80 ARG A O 1
ATOM 630 N N . LYS A 1 81 ? -3.303 -16.226 20.671 1.00 42.81 81 LYS A N 1
ATOM 631 C CA . LYS A 1 81 ? -4.604 -16.855 20.983 1.00 42.81 81 LYS A CA 1
ATOM 632 C C . LYS A 1 81 ? -4.542 -18.357 21.292 1.00 42.81 81 LYS A C 1
ATOM 634 O O . LYS A 1 81 ? -5.553 -18.913 21.701 1.00 42.81 81 LYS A O 1
ATOM 639 N N . THR A 1 82 ? -3.394 -19.011 21.132 1.00 45.91 82 THR A N 1
ATOM 640 C CA . THR A 1 82 ? -3.245 -20.457 21.388 1.00 45.91 82 THR A CA 1
ATOM 641 C C . THR A 1 82 ? -2.736 -20.813 22.788 1.00 45.91 82 THR A C 1
ATOM 643 O O . THR A 1 82 ? -2.713 -21.989 23.110 1.00 45.91 82 THR A O 1
ATOM 646 N N . ASN A 1 83 ? -2.389 -19.842 23.643 1.00 46.06 83 ASN A N 1
ATOM 647 C CA . ASN A 1 83 ? -1.804 -20.098 24.974 1.00 46.06 83 ASN A CA 1
ATOM 648 C C . ASN A 1 83 ? -2.722 -19.731 26.160 1.00 46.06 83 ASN A C 1
ATOM 650 O O . ASN A 1 83 ? -2.237 -19.390 27.235 1.00 46.06 83 ASN A O 1
ATOM 654 N N . THR A 1 84 ? -4.049 -19.728 25.994 1.00 46.59 84 THR A N 1
ATOM 655 C CA . THR A 1 84 ? -4.971 -19.394 27.106 1.00 46.59 84 THR A CA 1
ATOM 656 C C . THR A 1 84 ? -6.243 -20.241 27.089 1.00 46.59 84 THR A C 1
ATOM 658 O O . THR A 1 84 ? -7.353 -19.734 27.212 1.00 46.59 84 THR A O 1
ATOM 661 N N . LYS A 1 85 ? -6.074 -21.549 26.904 1.00 48.94 85 LYS A N 1
ATOM 662 C CA . LYS A 1 85 ? -7.081 -22.565 27.216 1.00 48.94 85 LYS A CA 1
ATOM 663 C C . LYS A 1 85 ? -6.353 -23.708 27.908 1.00 48.94 85 LYS A C 1
ATOM 665 O O . LYS A 1 85 ? -5.991 -24.638 27.220 1.00 48.94 85 LYS A O 1
ATOM 670 N N . ASP A 1 86 ? -6.007 -23.521 29.179 1.00 45.72 86 ASP A N 1
ATOM 671 C CA . ASP A 1 86 ? -5.631 -24.574 30.142 1.00 45.72 86 ASP A CA 1
ATOM 672 C C . ASP A 1 86 ? -5.388 -23.896 31.502 1.00 45.72 86 ASP A C 1
ATOM 674 O O . ASP A 1 86 ? -4.265 -23.761 31.981 1.00 45.72 86 ASP A O 1
ATOM 678 N N . ALA A 1 87 ? -6.454 -23.345 32.080 1.00 47.47 87 ALA A N 1
ATOM 679 C CA . ALA A 1 87 ? -6.513 -22.966 33.492 1.00 47.47 87 ALA A CA 1
ATOM 680 C C . ALA A 1 87 ? -7.986 -22.904 33.928 1.00 47.47 87 ALA A C 1
ATOM 682 O O . ALA A 1 87 ? -8.452 -21.899 34.457 1.00 47.47 87 ALA A O 1
ATOM 683 N N . GLU A 1 88 ? -8.746 -23.964 33.645 1.00 45.22 88 GLU A N 1
ATOM 684 C CA . GLU A 1 88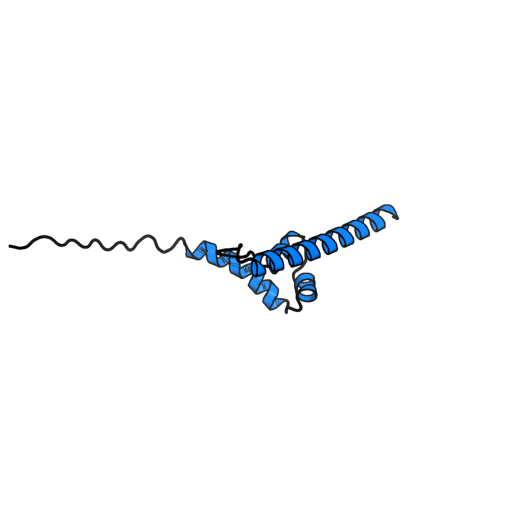 ? -9.983 -24.224 34.380 1.00 45.22 88 GLU A CA 1
ATOM 685 C C . GLU A 1 88 ? -9.577 -24.838 35.725 1.00 45.22 88 GLU A C 1
ATOM 687 O O . GLU A 1 88 ? -9.174 -25.996 35.810 1.00 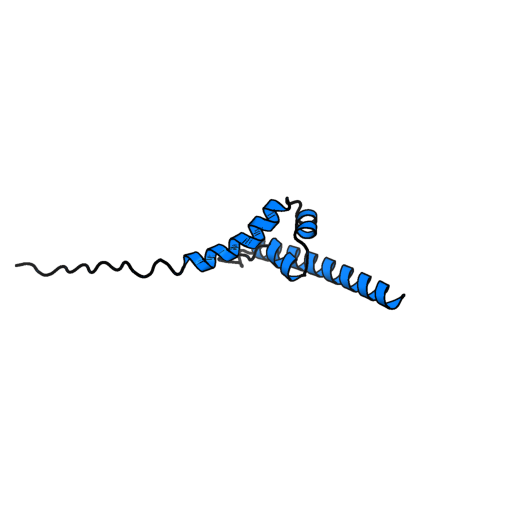45.22 88 GLU A O 1
ATOM 692 N N . GLN A 1 89 ? -9.605 -24.018 36.779 1.00 53.84 89 GLN A N 1
ATOM 693 C CA . GLN A 1 89 ? -9.631 -24.507 38.155 1.00 53.84 89 GLN A CA 1
ATOM 694 C C . GLN A 1 89 ? -10.958 -25.252 38.367 1.00 53.84 89 GLN A C 1
ATOM 696 O O . GLN A 1 89 ? -12.006 -24.636 38.159 1.00 53.84 89 GLN A O 1
ATOM 701 N N . PRO A 1 90 ? -10.971 -26.518 38.819 1.00 44.50 90 PRO A N 1
ATOM 702 C CA . PRO A 1 90 ? -12.205 -27.113 39.297 1.00 44.50 90 PRO A CA 1
ATOM 703 C C . PRO A 1 90 ? -12.506 -26.542 40.688 1.00 44.50 90 PRO A C 1
ATOM 705 O O . PRO A 1 90 ? -11.811 -26.820 41.665 1.00 44.50 90 PRO A O 1
ATOM 708 N N . VAL A 1 91 ? -13.538 -25.704 40.754 1.00 52.34 91 VAL A N 1
ATOM 709 C CA . VAL A 1 91 ? -14.252 -25.379 41.991 1.00 52.34 91 VAL A CA 1
ATOM 710 C C . VAL A 1 91 ? -15.139 -26.582 42.298 1.00 52.34 91 VAL A C 1
ATOM 712 O O . VAL A 1 91 ? -16.108 -26.805 41.580 1.00 52.34 91 VAL A O 1
ATOM 715 N N . ASN A 1 92 ? -14.810 -27.356 43.332 1.00 51.41 92 ASN A N 1
ATOM 716 C CA . ASN A 1 92 ? -15.772 -28.270 43.944 1.00 51.41 92 ASN A CA 1
ATOM 717 C C . ASN A 1 92 ? -16.176 -27.700 45.304 1.00 51.41 92 ASN A C 1
ATOM 719 O O . ASN A 1 92 ? -15.474 -27.862 46.301 1.00 51.41 92 ASN A O 1
ATOM 723 N N . ASP A 1 93 ? -17.311 -27.007 45.291 1.00 50.47 93 ASP A N 1
ATOM 724 C CA . ASP A 1 93 ? -18.194 -26.871 46.440 1.00 50.47 93 ASP A CA 1
ATOM 725 C C . ASP A 1 93 ? -18.888 -28.224 46.653 1.00 50.47 93 ASP A C 1
ATOM 727 O O . ASP A 1 93 ? -19.746 -28.605 45.858 1.00 50.47 93 ASP A O 1
ATOM 731 N N . GLU A 1 94 ? -18.555 -28.940 47.727 1.00 52.78 94 GLU A N 1
ATOM 732 C CA . GLU A 1 94 ? -19.416 -30.001 48.258 1.00 52.78 94 GLU A CA 1
ATOM 733 C C . GLU A 1 94 ? -19.799 -29.686 49.711 1.00 52.78 94 GLU A C 1
ATOM 735 O O . GLU A 1 94 ? -19.018 -29.788 50.651 1.00 52.78 94 GLU A O 1
ATOM 740 N N . GLU A 1 95 ? -21.051 -29.237 49.805 1.00 50.50 95 GLU A N 1
ATOM 741 C CA . GLU A 1 95 ? -22.081 -29.616 50.772 1.00 50.50 95 GLU A CA 1
ATOM 742 C C . GLU A 1 95 ? -21.963 -29.232 52.259 1.00 50.50 95 GLU A C 1
ATOM 744 O O . GLU A 1 95 ? -21.267 -29.810 53.087 1.00 50.50 95 GLU A O 1
ATOM 749 N N . ARG A 1 96 ? -22.874 -28.315 52.611 1.00 44.78 96 ARG A N 1
ATOM 750 C CA . ARG A 1 96 ? -23.568 -28.233 53.899 1.00 44.78 96 ARG A CA 1
ATOM 751 C C . ARG A 1 96 ? -24.0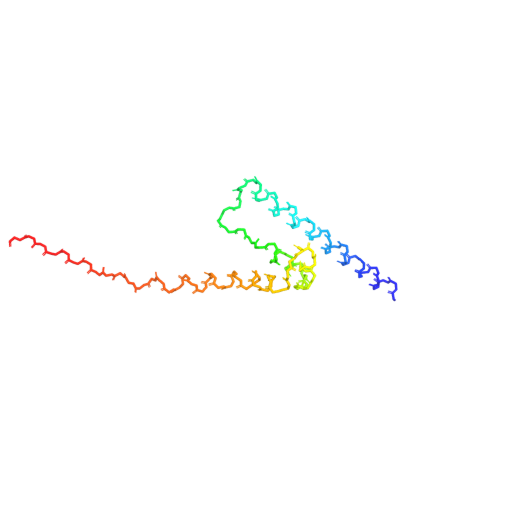53 -29.616 54.374 1.00 44.78 96 ARG A C 1
ATOM 753 O O . ARG A 1 96 ? -24.973 -30.158 53.760 1.00 44.78 96 ARG A O 1
ATOM 760 N N . LYS A 1 97 ? -23.624 -30.046 55.561 1.00 46.75 97 LYS A N 1
ATOM 761 C CA . LYS A 1 97 ? -24.468 -30.211 56.766 1.00 46.75 97 LYS A CA 1
ATOM 762 C C . LYS A 1 97 ? -23.649 -30.649 57.972 1.00 46.75 97 LYS A C 1
ATOM 764 O O . LYS A 1 97 ? -22.788 -31.533 57.809 1.00 46.75 97 LYS A O 1
#